Protein AF-A0A183L0W2-F1 (afdb_monomer_lite)

pLDDT: mean 87.0, std 7.64, range [58.38, 94.44]

Secondary structure (DSSP, 8-state):
--GGGSTTT-SEEEEEEEEETTTTEEEEEEEEEEEETHHHHHHT-EEE-TTS-EEEPPEEEEEE-SHHHHHHHHH--

Structure (mmCIF, N/CA/C/O backbone):
data_AF-A0A183L0W2-F1
#
_entry.id   AF-A0A183L0W2-F1
#
loop_
_atom_site.group_PDB
_atom_site.id
_atom_site.type_symbol
_atom_site.label_atom_id
_atom_site.label_alt_id
_atom_site.label_comp_id
_atom_site.label_asym_id
_atom_site.label_entity_id
_atom_site.label_seq_id
_atom_site.pdbx_PDB_ins_code
_atom_site.Cartn_x
_atom_site.Cartn_y
_atom_site.Cartn_z
_atom_site.occupancy
_atom_site.B_iso_or_equiv
_atom_site.auth_seq_id
_atom_site.auth_comp_id
_atom_site.auth_asym_id
_atom_site.auth_atom_id
_atom_site.pdbx_PDB_model_num
ATOM 1 N N . MET A 1 1 ? 1.675 9.706 -3.531 1.00 87.62 1 MET A N 1
ATOM 2 C CA . MET A 1 1 ? 0.682 9.694 -4.621 1.00 87.62 1 MET A CA 1
ATOM 3 C C . MET A 1 1 ? -0.399 10.740 -4.381 1.00 87.62 1 MET A C 1
ATOM 5 O O . MET A 1 1 ? -0.675 11.013 -3.212 1.00 87.62 1 MET A O 1
ATOM 9 N N . PRO A 1 2 ? -0.949 11.369 -5.438 1.00 90.25 2 PRO A N 1
ATOM 10 C CA . PRO A 1 2 ? -2.107 12.263 -5.340 1.00 90.25 2 PRO A CA 1
ATOM 11 C C . PRO A 1 2 ? -3.350 11.507 -4.847 1.00 90.25 2 PRO A C 1
ATOM 13 O O . PRO A 1 2 ? -3.380 10.278 -4.862 1.00 90.25 2 PRO A O 1
ATOM 16 N N . SER A 1 3 ? -4.376 12.236 -4.398 1.00 88.38 3 SER A N 1
ATOM 17 C CA . SER A 1 3 ? -5.583 11.636 -3.807 1.00 88.38 3 SER A CA 1
ATOM 18 C C . SER A 1 3 ? -6.350 10.717 -4.760 1.00 88.38 3 SER A C 1
ATOM 20 O O . SER A 1 3 ? -7.003 9.784 -4.308 1.00 88.38 3 SER A O 1
ATOM 22 N N . GLU A 1 4 ? -6.243 10.964 -6.063 1.00 92.06 4 GLU A N 1
ATOM 23 C CA . GLU A 1 4 ? -6.890 10.185 -7.127 1.00 92.06 4 GLU A CA 1
ATOM 24 C C . GLU A 1 4 ? -6.242 8.799 -7.330 1.00 92.06 4 GLU A C 1
ATOM 26 O O . GLU A 1 4 ? -6.892 7.890 -7.829 1.00 92.06 4 GLU A O 1
ATOM 31 N N . GLU A 1 5 ? -5.004 8.603 -6.858 1.00 88.81 5 GLU A N 1
ATOM 32 C CA . GLU A 1 5 ? -4.191 7.385 -7.054 1.00 88.81 5 GLU A CA 1
ATOM 33 C C . GLU A 1 5 ? -4.073 6.517 -5.781 1.00 88.81 5 GLU A C 1
ATOM 35 O O . GLU A 1 5 ? -3.272 5.581 -5.706 1.00 88.81 5 GLU A O 1
ATOM 40 N N . LEU A 1 6 ? -4.826 6.845 -4.725 1.00 86.38 6 LEU A N 1
ATOM 41 C CA . LEU A 1 6 ? -4.804 6.104 -3.455 1.00 86.38 6 LEU A CA 1
ATOM 42 C C . LEU A 1 6 ? -5.595 4.786 -3.528 1.00 86.38 6 LEU A C 1
ATOM 44 O O . LEU A 1 6 ? -5.235 3.810 -2.868 1.00 86.38 6 LEU A O 1
ATOM 48 N N . GLY A 1 7 ? -6.669 4.752 -4.320 1.00 85.38 7 GLY A N 1
ATOM 49 C CA . GLY A 1 7 ? -7.682 3.699 -4.253 1.00 85.38 7 GLY A CA 1
ATOM 50 C C . GLY A 1 7 ? -8.513 3.754 -2.962 1.00 85.38 7 GLY A C 1
ATOM 51 O O . GLY A 1 7 ? -8.248 4.538 -2.053 1.00 85.38 7 GLY A O 1
ATOM 52 N N . ASP A 1 8 ? -9.532 2.899 -2.864 1.00 83.62 8 ASP A N 1
ATOM 53 C CA . ASP A 1 8 ? -10.545 2.996 -1.799 1.00 83.62 8 ASP A CA 1
ATOM 54 C C . ASP A 1 8 ? -10.020 2.698 -0.386 1.00 83.62 8 ASP A C 1
ATOM 56 O O . ASP A 1 8 ? -10.621 3.118 0.604 1.00 83.62 8 ASP A O 1
ATOM 60 N N . SER A 1 9 ? -8.941 1.919 -0.273 1.00 86.44 9 SER A N 1
ATOM 61 C CA . SER A 1 9 ? -8.449 1.412 1.012 1.00 86.44 9 SER A CA 1
ATOM 62 C C . SER A 1 9 ? -7.270 2.185 1.593 1.00 86.44 9 SER A C 1
ATOM 64 O O . SER A 1 9 ? -7.007 2.046 2.788 1.00 86.44 9 SER A O 1
ATOM 66 N N . ALA A 1 10 ? -6.523 2.940 0.782 1.00 88.19 10 ALA A N 1
ATOM 67 C CA . ALA A 1 10 ? -5.290 3.573 1.238 1.00 88.19 10 ALA A CA 1
ATOM 68 C C . ALA A 1 10 ? -5.560 4.975 1.797 1.00 88.19 10 ALA A C 1
ATOM 70 O O . ALA A 1 10 ? -6.064 5.859 1.114 1.00 88.19 10 ALA A O 1
ATOM 71 N N . TYR A 1 11 ? -5.141 5.206 3.037 1.00 89.81 11 TYR A N 1
ATOM 72 C CA . TYR A 1 11 ? -5.069 6.545 3.617 1.00 89.81 11 TYR A CA 1
ATOM 73 C C . TYR A 1 11 ? -3.875 7.327 3.056 1.00 89.81 11 TYR A C 1
ATOM 75 O O . TYR A 1 11 ? -3.951 8.529 2.809 1.00 89.81 11 TYR A O 1
ATOM 83 N N . ARG A 1 12 ? -2.745 6.639 2.856 1.00 89.88 12 ARG A N 1
ATOM 84 C CA . ARG A 1 12 ? -1.537 7.212 2.260 1.00 89.88 12 ARG A CA 1
ATOM 85 C C . ARG A 1 12 ? -0.796 6.156 1.456 1.00 89.88 12 ARG A C 1
ATOM 87 O O . ARG A 1 12 ? -0.539 5.073 1.976 1.00 89.88 12 ARG A O 1
ATOM 94 N N . LYS A 1 13 ? -0.403 6.514 0.233 1.00 91.81 13 LYS A N 1
ATOM 95 C CA . LYS A 1 13 ? 0.375 5.673 -0.679 1.00 91.81 13 LYS A CA 1
ATOM 96 C C . LYS A 1 13 ? 1.680 6.359 -1.078 1.00 91.81 13 LYS A C 1
ATOM 98 O O . LYS A 1 13 ? 1.689 7.546 -1.444 1.00 91.81 13 LYS A O 1
ATOM 103 N N . VAL A 1 14 ? 2.772 5.617 -0.967 1.00 91.19 14 VAL A N 1
ATOM 104 C CA . VAL A 1 14 ? 4.121 6.019 -1.365 1.00 91.19 14 VAL A CA 1
ATOM 105 C C . VAL A 1 14 ? 4.619 4.998 -2.371 1.00 91.19 14 VAL A C 1
ATOM 107 O O . VAL A 1 14 ? 4.826 3.840 -2.012 1.00 91.19 14 VAL A O 1
ATOM 110 N N . ASP A 1 15 ? 4.825 5.458 -3.598 1.00 91.44 15 ASP A N 1
ATOM 111 C CA . ASP A 1 15 ? 5.360 4.645 -4.680 1.00 91.44 15 ASP A CA 1
ATOM 112 C C . ASP A 1 15 ? 6.827 5.022 -4.880 1.00 91.44 15 ASP A C 1
ATOM 114 O O . ASP A 1 15 ? 7.211 6.191 -4.771 1.00 91.44 15 ASP A O 1
ATOM 118 N N . ILE A 1 16 ? 7.659 4.003 -5.067 1.00 89.88 16 ILE A N 1
ATOM 119 C CA . ILE A 1 16 ? 9.083 4.140 -5.337 1.00 89.88 16 ILE A CA 1
ATOM 120 C C . ILE A 1 16 ? 9.271 3.837 -6.810 1.00 89.88 16 ILE A C 1
ATOM 122 O O . ILE A 1 16 ? 9.013 2.720 -7.260 1.00 89.88 16 ILE A O 1
ATOM 126 N N . GLU A 1 17 ? 9.768 4.827 -7.534 1.00 90.69 17 GLU A N 1
ATOM 127 C CA . GLU A 1 17 ? 10.130 4.699 -8.935 1.00 90.69 17 GLU A CA 1
ATOM 128 C C . GLU A 1 17 ? 11.646 4.637 -9.078 1.00 90.69 17 GLU A C 1
ATOM 130 O O . GLU A 1 17 ? 12.390 5.305 -8.354 1.00 90.69 1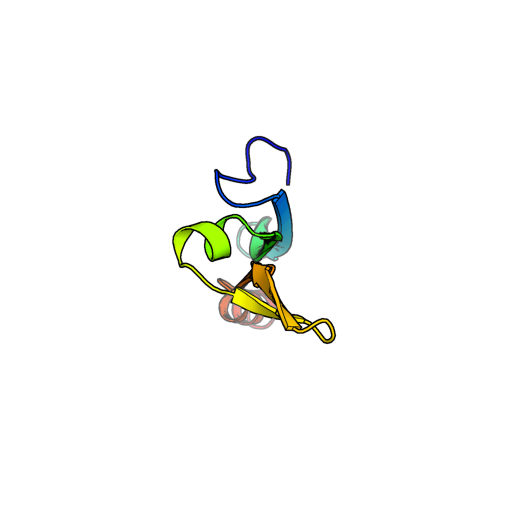7 GLU A O 1
ATOM 135 N N . ALA A 1 18 ? 12.107 3.827 -10.022 1.00 89.75 18 ALA A N 1
ATOM 136 C CA . ALA A 1 18 ? 13.512 3.736 -10.373 1.00 89.75 18 ALA A CA 1
ATOM 137 C C . ALA A 1 18 ? 13.709 4.021 -11.860 1.00 89.75 18 ALA A C 1
ATOM 139 O O . ALA A 1 18 ? 12.825 3.782 -12.683 1.00 89.75 18 ALA A O 1
ATOM 140 N N . TRP A 1 19 ? 14.886 4.552 -12.183 1.00 88.56 19 TRP A N 1
ATOM 141 C CA . TRP A 1 19 ? 15.286 4.821 -13.556 1.00 88.56 19 TRP A CA 1
ATOM 142 C C . TRP A 1 19 ? 1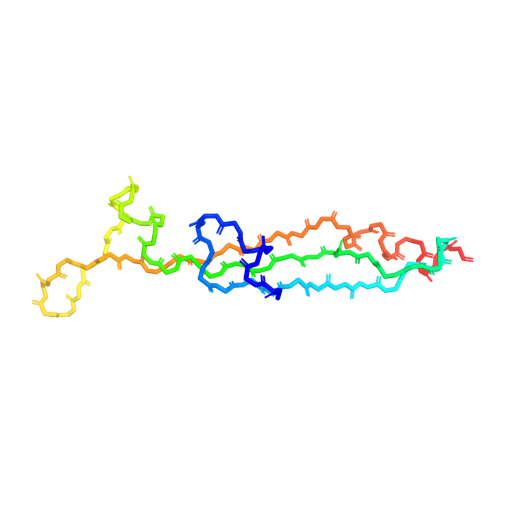5.503 3.510 -14.314 1.00 88.56 19 TRP A C 1
ATOM 144 O O . TRP A 1 19 ? 16.296 2.674 -13.881 1.00 88.56 19 TRP A O 1
ATOM 154 N N . MET A 1 20 ? 14.820 3.349 -15.445 1.00 86.69 20 MET A N 1
ATOM 155 C CA . MET A 1 20 ? 14.934 2.196 -16.334 1.00 86.69 20 MET A CA 1
ATOM 156 C C . MET A 1 20 ? 15.715 2.616 -17.588 1.00 86.69 20 MET A C 1
ATOM 158 O O . MET A 1 20 ? 15.157 3.302 -18.447 1.00 86.69 20 MET A O 1
ATOM 162 N N . PRO A 1 21 ? 17.004 2.246 -17.713 1.00 83.94 21 PRO A N 1
ATOM 163 C CA . PRO A 1 21 ? 17.861 2.752 -18.784 1.00 83.94 21 PRO A CA 1
ATOM 164 C C . PRO A 1 21 ? 17.434 2.283 -20.181 1.00 83.94 21 PRO A C 1
ATOM 166 O O . PRO A 1 21 ? 17.568 3.061 -21.124 1.00 83.94 21 PRO A O 1
ATOM 169 N N . GLY A 1 22 ? 16.885 1.067 -20.305 1.00 83.62 22 GLY A N 1
ATOM 170 C CA . GLY A 1 22 ? 16.436 0.507 -21.587 1.00 83.62 22 GLY A CA 1
ATOM 171 C C . GLY A 1 22 ? 15.323 1.324 -22.252 1.00 83.62 22 GLY A C 1
ATOM 172 O O . GLY A 1 22 ? 15.415 1.638 -23.435 1.00 83.62 22 GLY A O 1
ATOM 173 N N . ASP A 1 23 ? 14.325 1.745 -21.471 1.00 84.88 23 ASP A N 1
ATOM 174 C CA . ASP A 1 23 ? 13.179 2.527 -21.960 1.00 84.88 23 ASP A CA 1
ATOM 175 C C . ASP A 1 23 ? 13.340 4.045 -21.742 1.00 84.88 23 ASP A C 1
ATOM 177 O O . ASP A 1 23 ? 12.521 4.829 -22.214 1.00 84.88 23 ASP A O 1
ATOM 181 N N . GLN A 1 24 ? 14.395 4.475 -21.036 1.00 88.88 24 GLN A N 1
ATOM 182 C CA . GLN A 1 24 ? 14.658 5.873 -20.656 1.00 88.88 24 GLN A CA 1
ATOM 183 C C . GLN A 1 24 ? 13.496 6.543 -19.902 1.00 88.88 24 GLN A C 1
ATOM 185 O O . GLN A 1 24 ? 13.197 7.724 -20.099 1.00 88.88 24 GLN A O 1
ATOM 190 N N . ILE A 1 25 ? 12.849 5.791 -19.012 1.00 90.31 25 ILE A N 1
A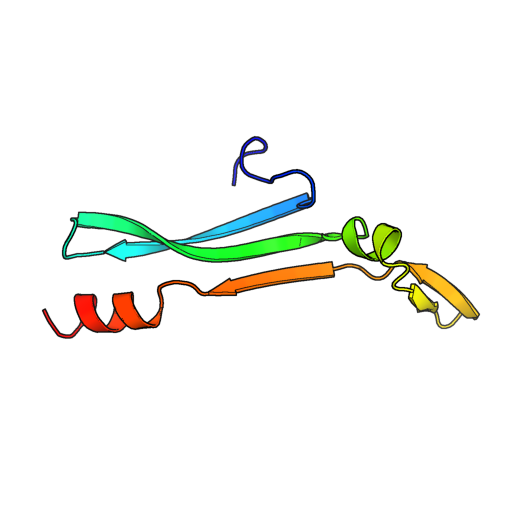TOM 191 C CA . ILE A 1 25 ? 11.729 6.259 -18.188 1.00 90.31 25 ILE A CA 1
ATOM 192 C C . ILE A 1 25 ? 11.945 5.915 -16.714 1.00 90.31 25 ILE A C 1
ATOM 194 O O . ILE A 1 25 ? 12.733 5.035 -16.366 1.00 90.31 25 ILE A O 1
ATOM 198 N N . TYR A 1 26 ? 11.211 6.594 -15.834 1.00 89.44 26 TYR A N 1
ATOM 199 C CA . TYR A 1 26 ? 11.021 6.141 -14.459 1.00 89.44 26 TYR A CA 1
ATOM 200 C C . TYR A 1 26 ? 9.831 5.184 -14.412 1.00 89.44 26 TYR A C 1
ATOM 202 O O . TYR A 1 26 ? 8.768 5.494 -14.948 1.00 89.44 26 TYR A O 1
ATOM 210 N N . GLY A 1 27 ? 10.022 4.021 -13.792 1.00 88.75 27 GLY A N 1
ATOM 211 C CA . GLY A 1 27 ? 8.965 3.034 -13.586 1.00 88.75 27 GLY A CA 1
ATOM 212 C C . GLY A 1 27 ? 8.838 2.651 -12.116 1.00 88.75 27 GLY A C 1
ATOM 213 O O . GLY A 1 27 ? 9.837 2.578 -11.394 1.00 88.75 27 GLY A O 1
ATOM 214 N N . GLU A 1 28 ? 7.609 2.402 -11.670 1.00 89.06 28 GLU A N 1
ATOM 215 C CA . GLU A 1 28 ? 7.309 1.971 -10.304 1.00 89.06 28 GLU A CA 1
ATOM 216 C C . GLU A 1 28 ? 7.933 0.597 -10.024 1.00 89.06 28 GLU A C 1
ATOM 218 O O . GLU A 1 28 ? 7.673 -0.372 -10.732 1.00 89.06 28 GLU A O 1
ATOM 223 N N . ILE A 1 29 ? 8.747 0.491 -8.973 1.00 90.12 29 ILE A N 1
ATOM 224 C CA . ILE A 1 29 ? 9.373 -0.771 -8.547 1.00 90.12 29 ILE A CA 1
ATOM 225 C C . ILE A 1 29 ? 8.762 -1.340 -7.268 1.00 90.12 29 ILE A C 1
ATOM 227 O O . ILE A 1 29 ? 8.881 -2.543 -7.009 1.00 90.12 29 ILE A O 1
ATOM 231 N N . SER A 1 30 ? 8.152 -0.481 -6.455 1.00 89.75 30 SER A N 1
ATOM 232 C CA . SER A 1 30 ? 7.573 -0.836 -5.168 1.00 89.75 30 SER A CA 1
ATOM 233 C C . SER A 1 30 ? 6.510 0.175 -4.769 1.00 89.75 30 SER A C 1
ATOM 235 O O . SER A 1 30 ? 6.668 1.371 -5.010 1.00 89.75 30 SER A O 1
ATOM 237 N N . 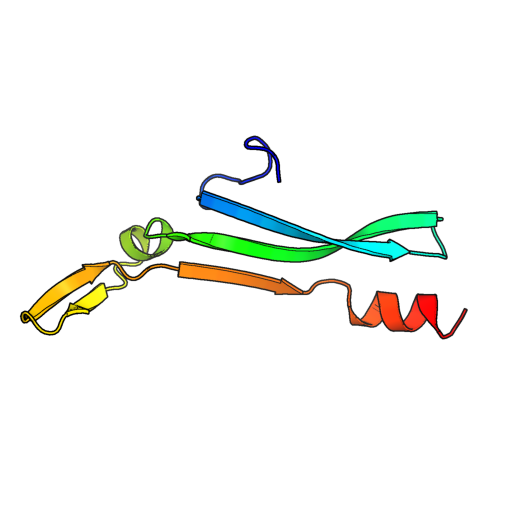SER A 1 31 ? 5.471 -0.308 -4.097 1.00 89.75 31 SER A N 1
ATOM 238 C CA . SER A 1 31 ? 4.409 0.523 -3.537 1.00 89.75 31 SER A CA 1
ATOM 239 C C . SER A 1 31 ? 4.184 0.193 -2.071 1.00 89.75 31 SER A C 1
ATOM 241 O O . SER A 1 31 ? 4.134 -0.975 -1.684 1.00 89.75 31 SER A O 1
ATOM 243 N N . SER A 1 32 ? 4.014 1.227 -1.250 1.00 92.25 32 SER A N 1
ATOM 244 C CA . SER A 1 32 ? 3.663 1.114 0.163 1.00 92.25 32 SER A CA 1
ATOM 245 C C . SER A 1 32 ? 2.373 1.870 0.452 1.00 92.25 32 SER A C 1
ATOM 247 O O . SER A 1 32 ? 2.274 3.075 0.214 1.00 92.25 32 SER A O 1
ATOM 249 N N . SER A 1 33 ? 1.381 1.158 0.986 1.00 92.12 33 SER A N 1
ATOM 250 C CA . SER A 1 33 ? 0.050 1.678 1.300 1.00 92.12 33 SER A CA 1
ATOM 251 C C . SER A 1 33 ? -0.269 1.511 2.781 1.00 92.12 33 SER A C 1
ATOM 253 O O . SER A 1 33 ? -0.252 0.405 3.323 1.00 92.12 33 SER A O 1
ATOM 255 N N . ILE A 1 34 ? -0.599 2.621 3.435 1.00 92.62 34 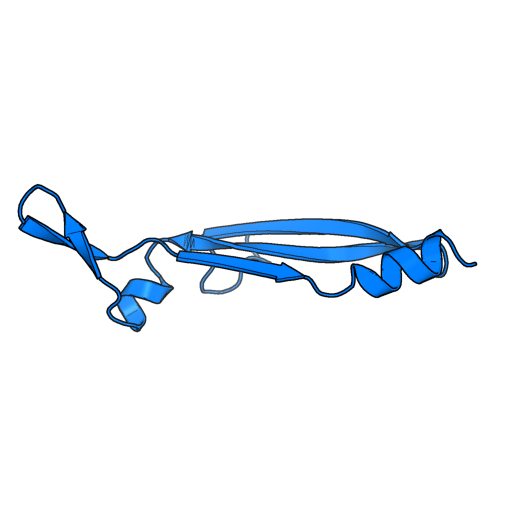ILE A N 1
ATOM 256 C CA . ILE A 1 34 ? -1.098 2.654 4.810 1.00 92.62 34 ILE A CA 1
ATOM 257 C C . ILE A 1 34 ? -2.622 2.639 4.743 1.00 92.62 34 ILE A C 1
ATOM 259 O O . ILE A 1 34 ? -3.217 3.585 4.229 1.00 92.62 34 ILE A O 1
ATOM 263 N N . CYS A 1 35 ? -3.252 1.596 5.281 1.00 92.56 35 CYS A N 1
ATOM 264 C CA . CYS A 1 35 ? -4.702 1.386 5.207 1.00 92.56 35 CYS A CA 1
ATOM 265 C C . CYS A 1 35 ? -5.426 1.659 6.539 1.00 92.56 35 CYS A C 1
ATOM 267 O O . CYS A 1 35 ? -6.643 1.494 6.618 1.00 92.56 35 CYS A O 1
ATOM 269 N N . LEU A 1 36 ? -4.696 2.069 7.589 1.00 91.56 36 LEU A N 1
ATOM 270 C CA . LEU A 1 36 ? -5.224 2.268 8.948 1.00 91.56 36 LEU A CA 1
ATOM 271 C C . LEU A 1 36 ? -6.130 1.087 9.349 1.00 91.56 36 LEU A C 1
ATOM 273 O O . LEU A 1 36 ? -5.733 -0.070 9.190 1.00 91.56 36 LEU A O 1
ATOM 277 N N . ASP A 1 37 ? -7.342 1.364 9.827 1.00 92.31 37 ASP A N 1
ATOM 278 C CA . ASP A 1 37 ? -8.319 0.360 10.237 1.00 92.31 37 ASP A CA 1
ATOM 279 C C . ASP A 1 37 ? -9.309 -0.058 9.129 1.00 92.31 37 ASP A C 1
ATOM 281 O O . ASP A 1 37 ? -10.242 -0.824 9.378 1.00 92.31 37 ASP A O 1
ATOM 285 N N . TYR A 1 38 ? -9.117 0.400 7.884 1.00 91.38 38 TYR A N 1
ATOM 286 C CA . TYR A 1 38 ? -10.046 0.129 6.782 1.00 91.38 38 TYR A CA 1
ATOM 287 C C . TYR A 1 38 ? -10.193 -1.373 6.510 1.00 91.38 38 TYR A C 1
ATOM 289 O O . TYR A 1 38 ? -11.308 -1.878 6.327 1.00 91.38 38 TYR A O 1
ATOM 297 N N . GLN A 1 39 ? -9.063 -2.084 6.465 1.00 92.19 39 GLN A N 1
ATOM 298 C CA . GLN A 1 39 ? -9.019 -3.522 6.205 1.00 92.19 39 GLN A CA 1
ATOM 299 C C . GLN A 1 39 ? -9.373 -4.324 7.461 1.00 92.19 39 GLN A C 1
ATOM 301 O O . GLN A 1 39 ? -10.137 -5.286 7.385 1.00 92.19 39 GLN A O 1
ATOM 306 N N . SER A 1 40 ? -8.883 -3.907 8.629 1.00 93.50 40 SER A N 1
ATOM 307 C CA . SER A 1 40 ? -9.119 -4.615 9.888 1.00 93.50 40 SER A CA 1
ATOM 308 C C . SER A 1 40 ? -10.576 -4.559 10.342 1.00 93.50 40 SER A C 1
ATOM 310 O O . SER A 1 40 ? -11.078 -5.569 10.825 1.00 93.50 40 SER A O 1
ATOM 312 N N . LYS A 1 41 ? -11.301 -3.458 10.099 1.00 92.69 41 LYS A N 1
ATOM 313 C CA . LYS A 1 41 ? -12.758 -3.386 10.320 1.00 92.69 41 LYS A CA 1
ATOM 314 C C . LYS A 1 41 ? -13.533 -4.394 9.474 1.00 92.69 41 LYS A C 1
ATOM 316 O O . LYS A 1 41 ? -14.496 -4.982 9.950 1.00 92.69 41 LYS A O 1
ATOM 321 N N . ARG A 1 42 ? -13.113 -4.608 8.222 1.00 93.25 42 ARG A N 1
ATOM 322 C CA . ARG A 1 42 ? -13.772 -5.536 7.283 1.00 93.25 42 ARG A CA 1
ATOM 323 C C . ARG A 1 42 ? -13.451 -6.998 7.574 1.00 93.25 42 ARG A C 1
ATOM 325 O O . ARG A 1 42 ? -14.307 -7.854 7.394 1.00 93.25 42 ARG A O 1
ATOM 332 N N . LEU A 1 43 ? -12.229 -7.270 8.023 1.00 94.44 43 LEU A N 1
ATOM 333 C CA . LEU A 1 43 ? -11.742 -8.615 8.339 1.00 94.44 43 LEU A CA 1
ATOM 334 C C . LEU A 1 43 ? -11.874 -8.974 9.827 1.00 94.44 43 LEU A C 1
ATOM 336 O O . LEU A 1 43 ? -11.466 -10.058 10.233 1.00 94.44 43 LEU A O 1
ATOM 340 N N . ASN A 1 44 ? -12.436 -8.074 10.637 1.00 93.81 44 ASN A N 1
ATOM 341 C CA . ASN A 1 44 ? -12.556 -8.200 12.087 1.00 93.81 44 ASN A CA 1
ATOM 342 C C . ASN A 1 44 ? -11.220 -8.501 12.802 1.00 93.81 44 ASN A C 1
ATOM 344 O O . ASN A 1 44 ? -11.156 -9.316 13.722 1.00 93.81 44 ASN A O 1
ATOM 348 N N . ILE A 1 45 ? -10.140 -7.842 12.374 1.00 94.31 45 ILE A N 1
ATOM 349 C CA . ILE A 1 45 ? -8.805 -7.997 12.966 1.00 94.31 45 ILE A CA 1
ATOM 350 C C . ILE A 1 45 ? -8.678 -7.028 14.143 1.00 94.31 45 ILE A C 1
ATOM 352 O O . ILE A 1 45 ? -8.592 -5.811 13.958 1.00 94.31 45 ILE A O 1
ATOM 356 N N . GLN A 1 46 ? -8.656 -7.575 15.353 1.00 94.38 46 GLN A N 1
ATOM 357 C CA . GLN A 1 46 ? -8.588 -6.812 16.597 1.00 94.38 46 GLN A CA 1
ATOM 358 C C . GLN A 1 46 ? -7.329 -7.172 17.384 1.00 94.38 46 GLN A C 1
ATOM 360 O O . GLN A 1 46 ? -6.791 -8.272 17.251 1.00 94.38 46 GLN A O 1
ATOM 365 N N . TRP A 1 47 ? -6.879 -6.247 18.223 1.00 92.44 47 TRP A N 1
ATOM 366 C CA . TRP A 1 47 ? -5.841 -6.483 19.214 1.00 92.44 47 TRP A CA 1
ATOM 367 C C . TRP A 1 47 ? -6.333 -6.032 20.589 1.00 92.44 47 TRP A C 1
ATOM 369 O O . TRP A 1 47 ? -7.193 -5.156 20.705 1.00 92.44 47 TRP A O 1
ATOM 379 N N . GLN A 1 48 ? -5.807 -6.671 21.629 1.00 93.62 48 GLN A N 1
ATOM 380 C CA . GLN A 1 48 ? -6.185 -6.397 23.007 1.00 93.62 48 GLN A CA 1
ATOM 381 C C . GLN A 1 48 ? -5.191 -5.417 23.626 1.00 93.62 48 GLN A C 1
ATOM 383 O O . GLN A 1 48 ? -3.984 -5.672 23.653 1.00 93.62 48 GLN A O 1
ATOM 388 N N . THR A 1 49 ? -5.703 -4.298 24.126 1.00 90.62 49 THR A N 1
ATOM 389 C CA . THR A 1 49 ? -4.906 -3.273 24.798 1.00 90.62 49 THR A CA 1
ATOM 390 C C . THR A 1 49 ? -4.572 -3.682 26.236 1.00 90.62 49 THR A C 1
ATOM 392 O O . THR A 1 49 ? -5.190 -4.573 26.825 1.00 90.62 49 THR A O 1
ATOM 395 N N . SER A 1 50 ? -3.618 -2.983 26.857 1.00 91.06 50 SER A N 1
ATOM 396 C CA . SER A 1 50 ? -3.279 -3.171 28.277 1.00 91.06 50 SER A CA 1
ATOM 397 C C . SER A 1 50 ? -4.435 -2.842 29.232 1.00 91.06 50 SER A C 1
ATOM 399 O O . SER A 1 50 ? -4.445 -3.322 30.363 1.00 91.06 50 SER A O 1
ATOM 401 N N . SER A 1 51 ? -5.426 -2.064 28.782 1.00 91.44 51 SER A N 1
ATOM 402 C CA . SER A 1 51 ? -6.668 -1.775 29.506 1.00 91.44 51 SER A CA 1
ATOM 403 C C . SER A 1 51 ? -7.759 -2.833 29.294 1.00 91.44 51 SER A C 1
ATOM 405 O O . SER A 1 51 ? -8.893 -2.632 29.728 1.00 91.44 51 SER A O 1
ATOM 407 N N . ASN A 1 52 ? -7.429 -3.973 28.671 1.00 88.12 52 ASN A N 1
ATOM 408 C CA . ASN A 1 52 ? -8.347 -5.080 28.400 1.00 88.12 52 ASN A CA 1
ATOM 409 C C . ASN A 1 52 ? -9.493 -4.713 27.435 1.00 88.12 52 ASN A C 1
ATOM 411 O O . ASN A 1 52 ? -10.564 -5.319 27.479 1.00 88.12 52 ASN A O 1
ATOM 415 N N . GLN A 1 53 ? -9.275 -3.708 26.584 1.00 89.62 53 GLN A N 1
ATOM 416 C CA . GLN A 1 53 ? -10.209 -3.279 25.544 1.00 89.62 53 GLN A CA 1
ATOM 417 C C . GLN A 1 53 ? -9.764 -3.838 24.191 1.00 89.62 53 GLN A C 1
ATOM 419 O O . GLN A 1 53 ? -8.568 -3.952 23.925 1.00 89.62 53 GLN A O 1
ATOM 424 N N . ASN A 1 54 ? -10.724 -4.189 23.337 1.00 89.62 54 ASN A N 1
ATOM 425 C CA . ASN A 1 54 ? -10.430 -4.642 21.982 1.00 89.62 54 ASN A CA 1
ATOM 426 C C . ASN A 1 54 ? -10.510 -3.464 21.013 1.00 89.62 54 ASN A C 1
ATOM 428 O O . ASN A 1 54 ? -11.562 -2.835 20.885 1.00 89.62 54 ASN A O 1
ATOM 432 N N . GLU A 1 55 ? -9.416 -3.203 20.307 1.00 92.31 55 GLU A N 1
ATOM 433 C CA . GLU A 1 55 ? -9.327 -2.161 19.285 1.00 92.31 55 GLU A CA 1
ATOM 434 C C . GLU A 1 55 ? -8.968 -2.768 17.923 1.00 92.31 55 GLU A C 1
ATOM 436 O O . GLU A 1 55 ? -8.339 -3.824 17.835 1.00 92.31 55 GLU A O 1
ATOM 441 N N . PHE A 1 56 ? -9.371 -2.113 16.832 1.00 93.56 56 PHE A N 1
ATOM 442 C CA . PHE A 1 56 ? -9.019 -2.561 15.483 1.00 93.56 56 PHE A CA 1
ATOM 443 C C . PHE A 1 56 ? -7.546 -2.279 15.183 1.00 93.56 56 PHE A C 1
ATOM 445 O O . PHE A 1 56 ? -7.046 -1.182 15.427 1.00 93.56 56 PHE A O 1
ATOM 452 N N . ALA A 1 57 ? -6.848 -3.268 14.626 1.00 92.12 57 ALA A N 1
ATOM 453 C CA . ALA A 1 57 ? -5.439 -3.117 14.276 1.00 92.12 57 ALA A CA 1
ATOM 454 C C . ALA A 1 57 ? -5.257 -2.188 13.066 1.00 92.12 57 ALA A C 1
ATOM 456 O O . ALA A 1 57 ? -6.082 -2.180 12.150 1.00 92.12 57 ALA A O 1
ATOM 457 N N . TYR A 1 58 ? -4.154 -1.439 13.021 1.00 93.44 58 TYR A N 1
ATOM 458 C CA . TYR A 1 58 ? -3.771 -0.704 11.816 1.00 93.44 58 TYR A CA 1
ATOM 459 C C . TYR A 1 58 ? -2.993 -1.599 10.859 1.00 93.44 58 TYR A C 1
ATOM 461 O O . TYR A 1 58 ? -2.165 -2.410 11.267 1.00 93.44 58 TYR A O 1
ATOM 469 N N . THR A 1 59 ? -3.272 -1.436 9.572 1.00 91.94 59 THR A N 1
ATOM 470 C CA . THR A 1 59 ? -2.748 -2.282 8.500 1.00 91.94 59 THR A CA 1
ATOM 471 C C . THR A 1 59 ? -1.883 -1.468 7.540 1.00 91.94 59 THR A C 1
ATOM 473 O O . THR A 1 59 ? -2.196 -0.321 7.204 1.00 91.94 59 THR A O 1
ATOM 476 N N . VAL A 1 60 ? -0.769 -2.068 7.117 1.00 91.50 60 VAL A N 1
ATOM 477 C CA . VAL A 1 60 ? 0.162 -1.535 6.115 1.00 91.50 60 VAL A CA 1
ATOM 478 C C . VAL A 1 60 ? 0.471 -2.659 5.133 1.00 91.50 60 VAL A C 1
ATOM 480 O O . VAL A 1 60 ? 0.717 -3.789 5.550 1.00 91.50 60 VAL A O 1
ATOM 483 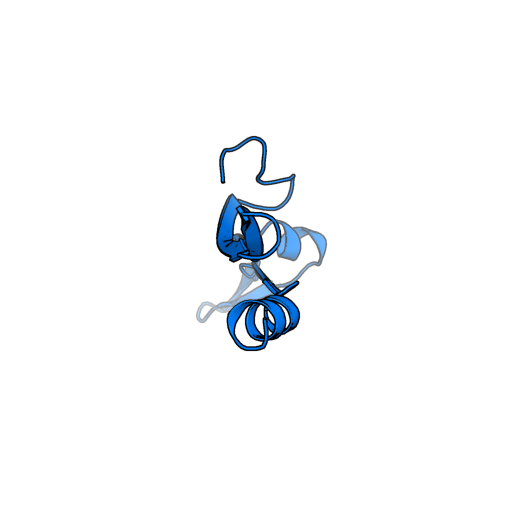N N . SER A 1 61 ? 0.457 -2.346 3.842 1.00 88.19 61 SER A N 1
ATOM 484 C CA . SER A 1 61 ? 0.775 -3.276 2.759 1.00 88.19 61 SER A CA 1
ATOM 485 C C . SER A 1 61 ? 1.938 -2.737 1.936 1.00 88.19 61 SER A C 1
ATOM 487 O O . SER A 1 61 ? 1.972 -1.546 1.631 1.00 88.19 61 SER A O 1
ATOM 489 N N . ILE A 1 62 ? 2.871 -3.613 1.559 1.00 88.88 62 ILE A N 1
ATOM 490 C CA . ILE A 1 62 ? 4.012 -3.292 0.692 1.00 88.88 62 ILE A CA 1
ATOM 491 C C . ILE A 1 62 ? 4.044 -4.300 -0.459 1.00 88.88 62 ILE A C 1
ATOM 493 O O . ILE A 1 62 ? 3.921 -5.502 -0.229 1.00 88.88 62 ILE A O 1
ATOM 497 N N . CYS A 1 63 ? 4.222 -3.810 -1.683 1.00 87.00 63 CYS A N 1
ATOM 498 C CA . CYS A 1 63 ? 4.390 -4.612 -2.891 1.00 87.00 63 CYS A CA 1
ATOM 499 C C . CYS A 1 63 ? 5.767 -4.344 -3.505 1.00 87.00 63 CYS A C 1
ATOM 501 O O . CYS A 1 63 ? 6.194 -3.196 -3.558 1.00 87.00 63 CYS A O 1
ATOM 503 N N . ILE A 1 64 ? 6.449 -5.393 -3.972 1.00 84.06 64 ILE A N 1
ATOM 504 C CA . ILE A 1 64 ? 7.724 -5.304 -4.694 1.00 84.06 64 ILE A CA 1
ATOM 505 C C . ILE A 1 64 ? 7.530 -6.016 -6.029 1.00 84.06 64 ILE A C 1
ATOM 507 O O . ILE A 1 64 ? 7.266 -7.218 -6.037 1.00 84.06 64 ILE A O 1
ATOM 511 N N . THR A 1 65 ? 7.676 -5.292 -7.139 1.00 75.44 65 THR A N 1
ATOM 512 C CA . THR A 1 65 ? 7.269 -5.806 -8.459 1.00 75.44 65 THR A CA 1
ATOM 513 C C . THR A 1 65 ? 8.459 -6.046 -9.384 1.00 75.44 65 THR A C 1
ATOM 515 O O . THR A 1 65 ? 8.600 -7.136 -9.930 1.00 75.44 65 THR A O 1
ATOM 518 N N . TYR A 1 66 ? 9.364 -5.072 -9.528 1.00 73.06 66 TYR A N 1
ATOM 519 C CA . TYR A 1 66 ? 10.380 -5.095 -10.598 1.00 73.06 66 TYR A CA 1
ATOM 520 C C . TYR A 1 66 ? 11.824 -5.006 -10.112 1.00 73.06 66 TYR A C 1
ATOM 522 O O . TYR A 1 66 ? 12.732 -4.763 -10.904 1.00 73.06 66 TYR A O 1
ATOM 530 N N . MET A 1 67 ? 12.069 -5.238 -8.821 1.00 74.38 67 MET A N 1
ATOM 531 C CA . MET A 1 67 ? 13.407 -5.068 -8.246 1.00 74.38 67 MET A CA 1
ATOM 532 C C . MET A 1 67 ? 14.452 -5.974 -8.925 1.00 74.38 67 MET A C 1
ATOM 534 O O . MET A 1 67 ? 15.541 -5.514 -9.253 1.00 74.38 67 MET A O 1
ATOM 538 N N . MET A 1 68 ? 14.097 -7.225 -9.246 1.00 71.81 68 MET A N 1
ATOM 539 C CA . MET A 1 68 ? 15.010 -8.150 -9.933 1.00 71.81 68 MET A CA 1
ATOM 540 C C . MET A 1 68 ? 15.275 -7.755 -11.397 1.00 71.81 68 MET A C 1
ATOM 542 O O . MET A 1 68 ? 16.416 -7.822 -11.849 1.00 71.81 68 MET A O 1
ATOM 546 N N . CYS A 1 69 ? 14.249 -7.296 -12.124 1.00 69.06 69 CYS A N 1
ATOM 547 C CA . CYS A 1 69 ? 14.399 -6.833 -13.507 1.00 69.06 69 CYS A CA 1
ATOM 548 C C . CYS A 1 69 ? 15.250 -5.561 -13.583 1.00 69.06 69 CYS A C 1
ATOM 550 O O . CYS A 1 69 ? 16.125 -5.469 -14.436 1.00 69.06 69 CYS A O 1
ATOM 552 N N . LEU A 1 70 ? 15.051 -4.614 -12.661 1.00 73.56 70 LEU A N 1
ATOM 553 C CA . LEU A 1 70 ? 15.835 -3.382 -12.601 1.00 73.56 70 LEU A CA 1
ATOM 554 C C . LEU A 1 70 ? 17.331 -3.672 -12.428 1.00 73.56 70 LEU A C 1
ATOM 556 O O . LEU A 1 70 ? 18.155 -3.087 -13.127 1.00 73.56 70 LEU A O 1
ATOM 560 N N . VAL A 1 71 ? 17.688 -4.593 -11.526 1.00 76.19 71 VAL A N 1
ATOM 561 C CA . VAL A 1 71 ? 19.090 -4.987 -11.313 1.00 76.19 71 VAL A CA 1
ATOM 562 C C . VAL A 1 71 ? 19.673 -5.602 -12.583 1.00 76.19 71 VAL A C 1
ATOM 564 O O . VAL A 1 71 ? 20.796 -5.279 -12.955 1.00 76.19 71 VAL A O 1
ATOM 567 N N . TYR A 1 72 ? 18.910 -6.443 -13.280 1.00 76.19 72 TYR A N 1
ATOM 568 C CA . TYR A 1 72 ? 19.371 -7.043 -14.526 1.00 76.19 72 TYR A CA 1
ATOM 569 C C . TYR A 1 72 ? 19.633 -5.982 -15.609 1.00 76.19 72 TYR A C 1
ATOM 571 O O . TYR A 1 72 ? 20.754 -5.873 -16.096 1.00 76.19 72 TYR A O 1
ATOM 579 N N . PHE A 1 73 ? 18.644 -5.139 -15.918 1.00 71.00 73 PHE A N 1
ATOM 580 C CA . PHE A 1 73 ? 18.747 -4.126 -16.979 1.00 71.00 73 PHE A CA 1
ATOM 581 C C . PHE A 1 73 ? 19.701 -2.966 -16.663 1.00 71.00 73 PHE A C 1
ATOM 583 O O . PHE A 1 73 ? 20.137 -2.280 -17.575 1.00 71.00 73 PHE A O 1
ATOM 590 N N . THR A 1 74 ? 20.022 -2.717 -15.390 1.00 71.62 74 THR A N 1
ATOM 591 C CA . THR A 1 74 ? 20.957 -1.639 -15.012 1.00 71.62 74 THR A CA 1
ATOM 592 C C . THR A 1 74 ? 22.416 -2.093 -15.016 1.00 71.62 74 THR A C 1
ATOM 594 O O . THR A 1 74 ? 23.304 -1.272 -15.220 1.00 71.62 74 THR A O 1
ATOM 597 N N . TYR A 1 75 ? 22.685 -3.371 -14.724 1.00 73.94 75 TYR A N 1
ATOM 598 C CA . TYR A 1 75 ? 24.053 -3.871 -14.535 1.00 73.94 75 TYR A CA 1
ATOM 599 C C . TYR A 1 75 ? 24.551 -4.788 -15.654 1.00 73.94 75 TYR A C 1
ATOM 601 O O . TYR A 1 75 ? 25.761 -5.001 -15.741 1.00 73.94 75 TYR A O 1
ATOM 609 N N . TYR A 1 76 ? 23.657 -5.364 -16.461 1.00 65.81 76 TYR A N 1
ATOM 610 C CA . TYR A 1 76 ? 24.014 -6.366 -17.472 1.00 65.81 76 TYR A CA 1
ATOM 611 C C . TYR A 1 76 ? 23.732 -5.942 -18.923 1.00 65.81 76 TYR A C 1
ATOM 613 O O . TYR A 1 76 ? 24.116 -6.686 -19.826 1.00 65.81 76 TYR A O 1
ATOM 621 N N . GLU A 1 77 ? 23.135 -4.769 -19.150 1.00 58.38 77 GLU A N 1
ATOM 622 C CA . GLU A 1 77 ? 23.134 -4.053 -20.441 1.00 58.38 77 GLU A CA 1
ATOM 623 C C . GLU A 1 77 ? 23.966 -2.771 -20.336 1.00 58.38 77 GLU A C 1
ATOM 625 O O . GLU A 1 77 ? 24.701 -2.474 -21.307 1.00 58.38 77 GLU A O 1
#

Foldseek 3Di:
DPPVPQPDQFPDKDWDWDQQPVVRDTDTFKMKGWRFQSVQVVVVAWDADPVRDTDGGTDMDMDGDCPVVSCCRVPVD

InterPro domains:
  IPR002317 Serine-tRNA ligase, type1 [PR00981] (12-28)
  IPR002317 Serine-tRNA ligase, type1 [PR00981] (30-46)
  IPR002317 Serine-tRNA ligase, type1 [PTHR11778] (1-61)
  IPR045864 Class II Aminoacyl-tRNA synthetase/Biotinyl protein ligase (BPL) and lipoyl protein ligase (LPL) [G3DSA:3.30.930.10] (1-75)
  IPR045864 Class II Aminoacyl-tRNA synthetase/Biotinyl protein ligase (BPL) and lipoyl protein ligase (LPL) [SSF55681] (2-60)

Sequence (77 aa):
MPSEELGDSAYRKVDIEAWMPGDQIYGEISSSSICLDYQSKRLNIQWQTSSNQNEFAYTVSICITYMMCLVYFTYYE

Organism: NCBI:txid6186

Radius of gyration: 17.7 Å; chains: 1; bounding box: 38×21×52 Å